Protein AF-A0A4D6MTL7-F1 (afdb_monomer_lite)

Foldseek 3Di:
DDDDDDPDPDPPPPPPPADPQVVVVVVLLCVLCPPLCVPPDDPDDDDDPVRVVVVCVVVPQKDWDDKDKDFDLVDDPVDALLVVLLVVLVVVCVVCVVPCCVRPNNVCSVVSSVVSSVVSSVCCVPPDPGNTDIDMDTDIDGDD

InterPro domains:
  IPR005299 SAM dependent carboxyl methyltransferase [PF03492] (34-142)
  IPR005299 SAM dependent carboxyl methyltransferase [PTHR31009] (34-122)
  IPR029063 S-adenosyl-L-methionine-dependent methyltransferase superfamily [SSF53335] (34-142)
  IPR042086 Methyltransferase, alpha-helical capping domain [G3DSA:1.10.1200.270] (7-127)

Sequence (144 aa):
MADHHTSSSEDEVPKKRTTRGATKLRKLLLRNLKAKLDYFDLPIYGPTLEEVRQVIEEEGSFSLGWDGNLGEDVYDASVDSQTRALIVAKSIRAIFEPLLSIEFGEVIMDEFFFRFAMTVSQLIDTELESLECTNLIMSMSKDS

Radius of gyration: 20.88 Å; chains: 1; bounding box: 52×71×52 Å

Secondary structure (DSSP, 8-state):
-------------------HHHHHHHHHHHHHSTTTGGG---------HHHHHHHHHHH-SEEEEEEEEEEEE-S-TTS-HHHHHHHHHHHHHHHHHHHHHHHH-GGGHHHHHHHHHHHHHHHHHHH-S--EEEEEEEEEEE--

Structure (mmCIF, N/CA/C/O backbone):
data_AF-A0A4D6MTL7-F1
#
_entry.id   AF-A0A4D6MTL7-F1
#
loop_
_atom_site.group_PDB
_atom_site.id
_atom_site.type_symbol
_atom_site.label_atom_id
_atom_site.label_alt_id
_atom_site.label_comp_id
_atom_site.label_asym_id
_atom_site.label_entity_id
_atom_site.label_seq_id
_atom_site.pdbx_PDB_ins_code
_atom_site.Cartn_x
_atom_site.Cartn_y
_atom_site.Cartn_z
_atom_site.occupancy
_atom_site.B_iso_or_equiv
_atom_site.auth_seq_id
_atom_site.auth_comp_id
_atom_site.auth_asym_id
_atom_site.auth_atom_id
_atom_site.pdbx_PDB_model_num
ATOM 1 N N . MET A 1 1 ? 30.009 -53.588 2.104 1.00 39.62 1 MET A N 1
ATOM 2 C CA . MET A 1 1 ? 30.236 -52.130 2.094 1.00 39.62 1 MET A CA 1
ATOM 3 C C . MET A 1 1 ? 29.260 -51.555 1.091 1.00 39.62 1 MET A C 1
ATOM 5 O O . MET A 1 1 ? 29.483 -51.690 -0.101 1.00 39.62 1 MET A O 1
ATOM 9 N N . ALA A 1 2 ? 28.135 -51.062 1.589 1.00 33.94 2 ALA A N 1
ATOM 10 C CA . ALA A 1 2 ? 27.095 -50.385 0.830 1.00 33.94 2 ALA A CA 1
ATOM 11 C C . ALA A 1 2 ? 26.909 -49.032 1.527 1.00 33.94 2 ALA A C 1
ATOM 13 O O . ALA A 1 2 ? 26.849 -48.998 2.753 1.00 33.94 2 ALA A O 1
ATOM 14 N N . ASP A 1 3 ? 27.069 -47.925 0.811 1.00 32.12 3 ASP A N 1
ATOM 15 C CA . ASP A 1 3 ? 25.940 -47.222 0.204 1.00 32.12 3 ASP A CA 1
ATOM 16 C C . ASP A 1 3 ? 26.406 -45.885 -0.381 1.00 32.12 3 ASP A C 1
ATOM 18 O O . ASP A 1 3 ? 27.160 -45.119 0.222 1.00 32.12 3 ASP A O 1
ATOM 22 N N . HIS A 1 4 ? 25.955 -45.642 -1.609 1.00 41.22 4 HIS A N 1
ATOM 23 C CA . HIS A 1 4 ? 25.996 -44.352 -2.273 1.00 41.22 4 HIS A CA 1
ATOM 24 C C . HIS A 1 4 ? 25.043 -43.397 -1.54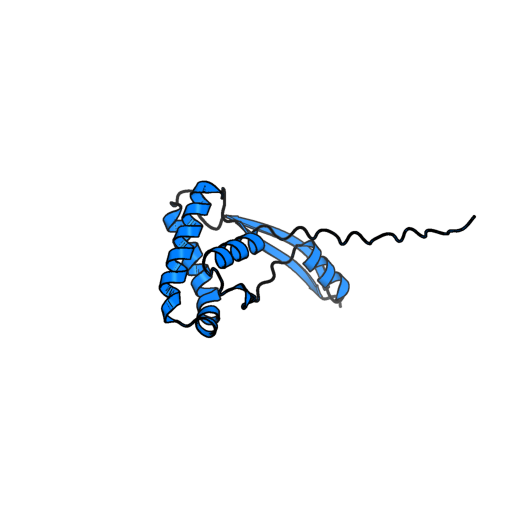7 1.00 41.22 4 HIS A C 1
ATOM 26 O O . HIS A 1 4 ? 23.838 -43.634 -1.534 1.00 41.22 4 HIS A O 1
ATOM 32 N N . HIS A 1 5 ? 25.552 -42.276 -1.037 1.00 36.16 5 HIS A N 1
ATOM 33 C CA . HIS A 1 5 ? 24.717 -41.112 -0.753 1.00 36.16 5 HIS A CA 1
ATOM 34 C C . HIS A 1 5 ? 25.097 -39.956 -1.673 1.00 36.16 5 HIS A C 1
ATOM 36 O O . HIS A 1 5 ? 26.054 -39.217 -1.457 1.00 36.16 5 HIS A O 1
ATOM 42 N N . THR A 1 6 ? 24.296 -39.842 -2.730 1.00 42.59 6 THR A N 1
ATOM 43 C CA . THR A 1 6 ? 24.042 -38.625 -3.494 1.00 42.59 6 THR A CA 1
ATOM 44 C C . THR A 1 6 ? 23.525 -37.555 -2.532 1.00 42.59 6 THR A C 1
ATOM 46 O O . THR A 1 6 ? 22.402 -37.663 -2.043 1.00 42.59 6 THR A O 1
ATOM 49 N N . SER A 1 7 ? 24.328 -36.530 -2.244 1.00 35.22 7 SER A N 1
ATOM 50 C CA . SER A 1 7 ? 23.827 -35.306 -1.614 1.00 35.22 7 SER A CA 1
ATOM 51 C C . SER A 1 7 ? 23.290 -34.412 -2.720 1.00 35.22 7 SER A C 1
ATOM 53 O O . SER A 1 7 ? 24.053 -33.741 -3.412 1.00 35.22 7 SER A O 1
ATOM 55 N N . SER A 1 8 ? 21.975 -34.462 -2.907 1.00 33.97 8 SER A N 1
ATOM 56 C CA . SER A 1 8 ? 21.228 -33.498 -3.706 1.00 33.97 8 SER A CA 1
ATOM 57 C C . SER A 1 8 ? 21.461 -32.107 -3.120 1.00 33.97 8 SER A C 1
ATOM 59 O O . SER A 1 8 ? 21.264 -31.899 -1.924 1.00 33.97 8 SER A O 1
ATOM 61 N N . SER A 1 9 ? 21.925 -31.176 -3.948 1.00 32.53 9 SER A N 1
ATOM 62 C CA . SER A 1 9 ? 21.902 -29.749 -3.656 1.00 32.53 9 SER A CA 1
ATOM 63 C C . SER A 1 9 ? 20.441 -29.338 -3.511 1.00 32.53 9 SER A C 1
ATOM 65 O O . SER A 1 9 ? 19.714 -29.289 -4.501 1.00 32.53 9 SER A O 1
ATOM 67 N N . GLU A 1 10 ? 19.989 -29.128 -2.279 1.00 36.03 10 GLU A N 1
ATOM 68 C CA . GLU A 1 10 ? 18.748 -28.406 -2.040 1.00 36.03 10 GLU A CA 1
ATOM 69 C C . GLU A 1 10 ? 18.965 -26.984 -2.553 1.00 36.03 10 GLU A C 1
ATOM 71 O O . GLU A 1 10 ? 19.805 -26.245 -2.037 1.00 36.03 10 GLU A O 1
ATOM 76 N N . ASP A 1 11 ? 18.254 -26.652 -3.629 1.00 31.33 11 ASP A N 1
ATOM 77 C CA . ASP A 1 11 ? 18.102 -25.299 -4.130 1.00 31.33 11 ASP A CA 1
ATOM 78 C C . ASP A 1 11 ? 17.642 -24.412 -2.972 1.00 31.33 11 ASP A C 1
ATOM 80 O O . ASP A 1 11 ? 16.484 -24.446 -2.542 1.00 31.33 11 ASP A O 1
ATOM 84 N N . GLU A 1 12 ? 18.575 -23.632 -2.433 1.00 30.52 12 GLU A N 1
ATOM 85 C CA . GLU A 1 12 ? 18.270 -22.569 -1.494 1.00 30.52 12 GLU A CA 1
ATOM 86 C C . GLU A 1 12 ? 17.459 -21.527 -2.273 1.00 30.52 12 GLU A C 1
ATOM 88 O O . GLU A 1 12 ? 17.997 -20.663 -2.967 1.00 30.52 12 GLU A O 1
ATOM 93 N N . VAL A 1 13 ? 16.131 -21.667 -2.219 1.00 37.69 13 VAL A N 1
ATOM 94 C CA . VAL A 1 13 ? 15.179 -20.703 -2.767 1.00 37.69 13 VAL A CA 1
ATOM 95 C C . VAL A 1 13 ? 15.612 -19.322 -2.274 1.00 37.69 13 VAL A C 1
ATOM 97 O O . VAL A 1 13 ? 15.653 -19.114 -1.053 1.00 37.69 13 VAL A O 1
ATOM 100 N N . PRO A 1 14 ? 15.948 -18.372 -3.171 1.00 32.28 14 PRO A N 1
ATOM 101 C CA . PRO A 1 14 ? 16.432 -17.072 -2.755 1.00 32.28 14 PRO A CA 1
ATOM 102 C C . PRO A 1 14 ? 15.395 -16.465 -1.830 1.00 32.28 14 PRO A C 1
ATOM 104 O O . PRO A 1 14 ? 14.228 -16.304 -2.194 1.00 32.28 14 PRO A O 1
ATOM 107 N N . LYS A 1 15 ? 15.820 -16.171 -0.602 1.00 40.41 15 LYS A N 1
ATOM 108 C CA . LYS A 1 15 ? 15.004 -15.541 0.429 1.00 40.41 15 LYS A CA 1
ATOM 109 C C . LYS A 1 15 ? 14.628 -14.153 -0.084 1.00 40.41 15 LYS A C 1
ATOM 111 O O . LYS A 1 15 ? 15.347 -13.185 0.165 1.00 40.41 15 LYS A O 1
ATOM 116 N N . LYS A 1 16 ? 13.544 -14.081 -0.869 1.00 40.53 16 LYS A N 1
ATOM 117 C CA . LYS A 1 16 ? 13.016 -12.859 -1.472 1.00 40.53 16 LYS A CA 1
ATOM 118 C C . LYS A 1 16 ? 12.867 -11.846 -0.352 1.00 40.53 16 LYS A C 1
ATOM 120 O O . LYS A 1 16 ? 12.054 -12.019 0.558 1.00 40.53 16 LYS A O 1
ATOM 125 N N . ARG A 1 17 ? 13.737 -10.836 -0.367 1.00 40.25 17 ARG A N 1
ATOM 126 C CA . ARG A 1 17 ? 13.734 -9.739 0.597 1.00 40.25 17 ARG A CA 1
ATOM 127 C C . ARG A 1 17 ? 12.439 -8.974 0.374 1.00 40.25 17 ARG A C 1
ATOM 129 O O . ARG A 1 17 ? 12.349 -8.127 -0.502 1.00 40.25 17 ARG A O 1
ATOM 136 N N . THR A 1 18 ? 11.419 -9.350 1.137 1.00 35.62 18 THR A N 1
ATOM 137 C CA . THR A 1 18 ? 10.074 -8.798 1.044 1.00 35.62 18 THR A CA 1
ATOM 138 C C . THR A 1 18 ? 10.143 -7.291 1.265 1.00 35.62 18 THR A C 1
ATOM 140 O O . THR A 1 18 ? 10.658 -6.821 2.282 1.00 35.62 18 THR A O 1
ATOM 143 N N . THR A 1 19 ? 9.635 -6.536 0.296 1.00 39.84 19 THR A N 1
ATOM 144 C CA . THR A 1 19 ? 9.522 -5.076 0.303 1.00 39.84 19 THR A CA 1
ATOM 145 C C . THR A 1 19 ? 9.030 -4.550 1.654 1.00 39.84 19 THR A C 1
ATOM 147 O O . THR A 1 19 ? 7.980 -4.962 2.170 1.00 39.84 19 THR A O 1
ATOM 150 N N . ARG A 1 20 ? 9.801 -3.629 2.237 1.00 43.03 20 ARG A N 1
ATOM 151 C CA . ARG A 1 20 ? 9.625 -3.103 3.602 1.00 43.03 20 ARG A CA 1
ATOM 152 C C . ARG A 1 20 ? 8.245 -2.453 3.820 1.00 43.03 20 ARG A C 1
ATOM 154 O O . ARG A 1 20 ? 7.680 -2.608 4.901 1.00 43.03 20 ARG A O 1
ATOM 161 N N . GLY A 1 21 ? 7.682 -1.811 2.787 1.00 43.38 21 GLY A N 1
ATOM 162 C CA . GLY A 1 21 ? 6.381 -1.121 2.819 1.00 43.38 21 GLY A CA 1
ATOM 163 C C . GLY A 1 21 ? 5.156 -2.050 2.805 1.00 43.38 21 GLY A C 1
ATOM 164 O O . GLY A 1 21 ? 4.350 -2.020 3.737 1.00 43.38 21 GLY A O 1
ATOM 165 N N . ALA A 1 22 ? 5.039 -2.945 1.815 1.00 45.28 22 ALA A N 1
ATOM 166 C CA . ALA A 1 22 ? 3.891 -3.863 1.689 1.00 45.28 22 ALA A CA 1
ATOM 167 C C . ALA A 1 22 ? 3.763 -4.821 2.890 1.00 45.28 22 ALA A C 1
ATOM 169 O O . ALA A 1 22 ? 2.666 -5.119 3.372 1.00 45.28 22 ALA A O 1
ATOM 170 N N . THR A 1 23 ? 4.902 -5.231 3.456 1.00 52.34 23 THR A N 1
ATOM 171 C CA . THR A 1 23 ? 4.948 -6.077 4.656 1.00 52.34 23 THR A CA 1
ATOM 172 C C . THR A 1 23 ? 4.358 -5.371 5.883 1.00 52.34 23 THR A C 1
ATOM 174 O O . THR A 1 23 ? 3.786 -6.024 6.762 1.00 52.34 23 THR A O 1
ATOM 177 N N . LYS A 1 24 ? 4.482 -4.039 5.968 1.00 64.25 24 LYS A N 1
ATOM 178 C CA . LYS A 1 24 ? 4.038 -3.254 7.126 1.00 64.25 24 LYS A CA 1
ATOM 179 C C . LYS A 1 24 ? 2.531 -3.019 7.114 1.00 64.25 24 LYS A C 1
ATOM 181 O O . LYS A 1 24 ? 1.887 -3.246 8.138 1.00 64.25 24 LYS A O 1
ATOM 186 N N . LEU A 1 25 ? 1.966 -2.685 5.950 1.00 64.75 25 LEU A N 1
ATOM 187 C CA . LEU A 1 25 ? 0.518 -2.559 5.771 1.00 64.75 25 LEU A CA 1
ATOM 188 C C . LEU A 1 25 ? -0.197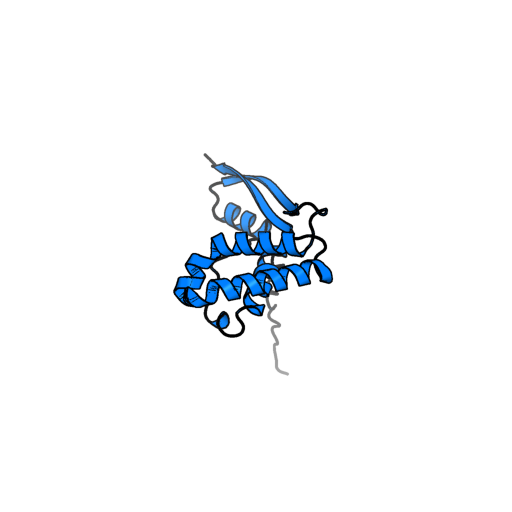 -3.887 6.059 1.00 64.75 25 LEU A C 1
ATOM 190 O O . LEU A 1 25 ? -1.141 -3.915 6.845 1.00 64.75 25 LEU A O 1
ATOM 194 N N . ARG A 1 26 ? 0.309 -5.011 5.527 1.00 65.19 26 ARG A N 1
ATOM 195 C CA . ARG A 1 26 ? -0.252 -6.345 5.807 1.00 65.19 26 ARG A CA 1
ATOM 196 C C . ARG A 1 26 ? -0.278 -6.656 7.305 1.00 65.19 26 ARG A C 1
ATOM 198 O O . ARG A 1 26 ? -1.301 -7.089 7.827 1.00 65.19 26 ARG A O 1
ATOM 205 N N . LYS A 1 27 ? 0.824 -6.404 8.023 1.00 65.88 27 LYS A N 1
ATOM 206 C CA . LYS A 1 27 ? 0.893 -6.603 9.484 1.00 65.88 27 LYS A CA 1
ATOM 207 C C . LYS A 1 27 ? -0.106 -5.723 10.241 1.00 65.88 27 LYS A C 1
ATOM 209 O O . LYS A 1 27 ? -0.716 -6.193 11.198 1.00 65.88 27 LYS A O 1
ATOM 214 N N . LEU A 1 28 ? -0.271 -4.470 9.823 1.00 68.56 28 LEU A N 1
ATOM 215 C CA . LEU A 1 28 ? -1.228 -3.532 10.412 1.00 68.56 28 LEU A CA 1
ATOM 216 C C . LEU A 1 28 ? -2.679 -3.984 10.224 1.00 68.56 28 LEU A C 1
ATOM 218 O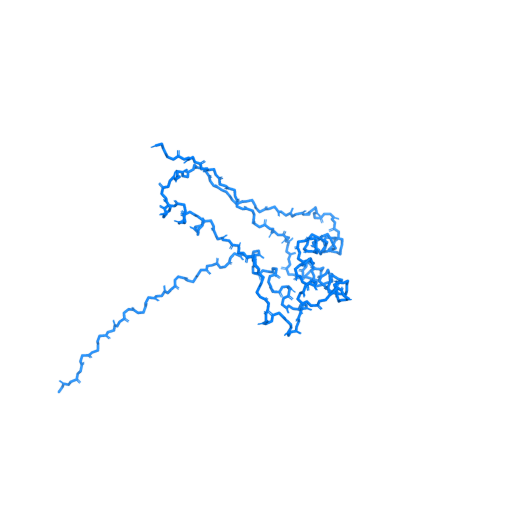 O . LEU A 1 28 ? -3.456 -3.966 11.180 1.00 68.56 28 LEU A O 1
ATOM 222 N N . LEU A 1 29 ? -3.026 -4.440 9.022 1.00 66.19 29 LEU A N 1
ATOM 223 C CA . LEU A 1 29 ? -4.362 -4.945 8.710 1.00 66.19 29 LEU A CA 1
ATOM 224 C C . LEU A 1 29 ? -4.650 -6.250 9.474 1.00 66.19 29 LEU A C 1
ATOM 226 O O . LEU A 1 29 ? -5.692 -6.361 10.119 1.00 66.19 29 LEU A O 1
ATOM 230 N N . LEU A 1 30 ? -3.685 -7.178 9.533 1.00 62.44 30 LEU A N 1
ATOM 231 C CA . LEU A 1 30 ? -3.791 -8.425 10.308 1.00 62.44 30 LEU A CA 1
ATOM 232 C C . LEU A 1 30 ? -4.005 -8.182 11.811 1.00 62.44 30 LEU A C 1
ATOM 234 O O . LEU A 1 30 ? -4.805 -8.868 12.445 1.00 62.44 30 LEU A O 1
ATOM 238 N N . ARG A 1 31 ? -3.311 -7.196 12.400 1.00 65.56 31 ARG A N 1
ATOM 239 C CA . ARG A 1 31 ? -3.455 -6.855 13.829 1.00 65.56 31 ARG A CA 1
ATOM 240 C C . ARG A 1 31 ? -4.850 -6.322 14.173 1.00 65.56 31 ARG A C 1
ATOM 242 O O . ARG A 1 31 ? -5.319 -6.572 15.282 1.00 65.56 31 ARG A O 1
ATOM 249 N N . ASN A 1 32 ? -5.501 -5.623 13.241 1.00 62.28 32 ASN A N 1
ATOM 250 C CA . ASN A 1 32 ? -6.796 -4.971 13.459 1.00 62.28 3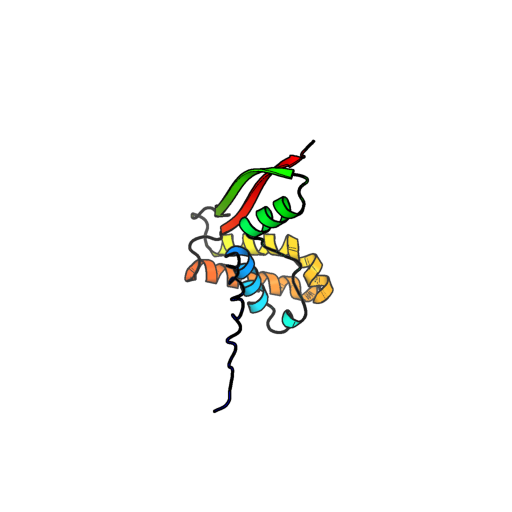2 ASN A CA 1
ATOM 251 C C . ASN A 1 32 ? -8.009 -5.850 13.095 1.00 62.28 32 ASN A C 1
ATOM 253 O O . ASN A 1 32 ? -9.092 -5.617 13.623 1.00 62.28 32 ASN A O 1
ATOM 257 N N . LEU A 1 33 ? -7.832 -6.887 12.266 1.00 64.44 33 LEU A N 1
ATOM 258 C CA . LEU A 1 33 ? -8.900 -7.799 11.808 1.00 64.44 33 LEU A CA 1
ATOM 259 C C . LEU A 1 33 ? -8.860 -9.186 12.475 1.00 64.44 33 LEU A C 1
ATOM 261 O O . LEU A 1 33 ? -9.407 -10.140 11.929 1.00 64.44 33 LEU A O 1
ATOM 265 N N . LYS A 1 34 ? -8.205 -9.301 13.641 1.00 57.12 34 LYS A N 1
ATOM 266 C CA . LYS A 1 34 ? -7.924 -10.538 14.402 1.00 57.12 34 LYS A CA 1
ATOM 267 C C . LYS A 1 34 ? -9.009 -11.628 14.206 1.00 57.12 34 LYS A C 1
ATOM 269 O O . LYS A 1 34 ? -10.098 -11.510 14.761 1.00 57.12 34 LYS A O 1
ATOM 274 N N . ALA A 1 35 ? -8.660 -12.664 13.427 1.00 52.31 35 ALA A N 1
ATOM 275 C CA . ALA A 1 35 ? -9.431 -13.848 12.986 1.00 52.31 35 ALA A CA 1
ATOM 276 C C . ALA A 1 35 ? -10.255 -13.765 11.678 1.00 52.31 35 ALA A C 1
ATOM 278 O O . ALA A 1 35 ? -10.547 -14.809 11.105 1.00 52.31 35 ALA A O 1
ATOM 279 N N . LYS A 1 36 ? -10.603 -12.581 11.156 1.00 56.31 36 LYS A N 1
ATOM 280 C CA . LYS A 1 36 ? -11.367 -12.450 9.895 1.00 56.31 36 LYS A CA 1
ATOM 281 C C . LYS A 1 36 ? -10.493 -12.364 8.637 1.00 56.31 36 LYS A C 1
ATOM 283 O O . LYS A 1 36 ? -10.961 -12.684 7.552 1.00 56.31 36 LYS A O 1
ATOM 288 N N . LEU A 1 37 ? -9.225 -11.972 8.780 1.00 56.22 37 LEU A N 1
ATOM 289 C CA . LEU A 1 37 ? -8.307 -11.831 7.641 1.00 56.22 37 LEU A CA 1
ATOM 290 C C . LEU A 1 37 ? -7.632 -13.136 7.207 1.00 56.22 37 LEU A C 1
ATOM 292 O O . LEU A 1 37 ? -7.082 -13.175 6.115 1.00 56.22 37 LEU A O 1
ATOM 296 N N . ASP A 1 38 ? -7.685 -14.200 8.017 1.00 54.38 38 ASP A N 1
ATOM 297 C CA . ASP A 1 38 ? -7.149 -15.513 7.614 1.00 54.38 38 ASP A CA 1
ATOM 298 C C . ASP A 1 38 ? -7.907 -16.095 6.401 1.00 54.38 38 ASP A C 1
ATOM 300 O O . ASP A 1 38 ? -7.435 -17.040 5.777 1.00 54.38 38 ASP A O 1
ATOM 304 N N . TYR A 1 39 ? -9.068 -15.518 6.061 1.00 56.34 39 TYR A N 1
ATOM 305 C CA . TYR A 1 39 ? -9.906 -15.900 4.924 1.00 56.34 39 TYR A CA 1
ATOM 306 C C . TYR A 1 39 ? -9.851 -14.911 3.749 1.00 56.34 39 TYR A C 1
ATOM 308 O O . TYR A 1 39 ? -10.420 -15.185 2.696 1.00 56.34 39 TYR A O 1
ATOM 316 N N . PHE A 1 40 ? -9.195 -13.758 3.918 1.00 63.38 40 PHE A N 1
ATOM 317 C CA . PHE A 1 40 ? -9.245 -12.670 2.947 1.00 63.38 40 PHE A CA 1
ATOM 318 C C . PHE A 1 40 ? -7.842 -12.224 2.535 1.00 63.38 40 PHE A C 1
ATOM 320 O O . PHE A 1 40 ? -7.152 -11.499 3.260 1.00 63.38 40 PHE A O 1
ATOM 327 N N . ASP A 1 41 ? -7.441 -12.637 1.334 1.00 68.69 41 ASP A N 1
ATOM 328 C CA . ASP A 1 41 ? -6.214 -12.169 0.705 1.00 68.69 41 ASP A CA 1
ATOM 329 C C . ASP A 1 41 ? -6.426 -10.784 0.088 1.00 68.69 41 ASP A C 1
ATOM 331 O O . ASP A 1 41 ? -7.291 -10.565 -0.761 1.00 68.69 41 ASP A O 1
ATOM 335 N N . LEU A 1 42 ? -5.598 -9.827 0.506 1.00 72.69 42 LEU A N 1
ATOM 336 C CA . LEU A 1 42 ? -5.574 -8.503 -0.105 1.00 72.69 42 LEU A CA 1
ATOM 337 C C . LEU A 1 42 ? -4.926 -8.605 -1.491 1.00 72.69 42 LEU A C 1
ATOM 339 O O . LEU A 1 42 ? -3.785 -9.067 -1.573 1.00 72.69 42 LEU A O 1
ATOM 343 N N . PRO A 1 43 ? -5.578 -8.116 -2.562 1.00 75.81 43 PRO A N 1
ATOM 344 C CA . PRO A 1 43 ? -5.047 -8.173 -3.922 1.00 75.81 43 PRO A CA 1
ATOM 345 C C . PRO A 1 43 ? -3.989 -7.078 -4.147 1.00 75.81 43 PRO A C 1
ATOM 347 O O . PRO A 1 43 ? -4.108 -6.244 -5.039 1.00 75.81 43 PRO A O 1
ATOM 350 N N . ILE A 1 44 ? -2.963 -7.041 -3.295 1.00 76.00 44 ILE A N 1
ATOM 351 C CA . ILE A 1 44 ? -1.871 -6.071 -3.351 1.00 76.00 44 ILE A CA 1
ATOM 352 C C . ILE A 1 44 ? -0.564 -6.841 -3.441 1.00 76.00 44 ILE A C 1
ATOM 354 O O . ILE A 1 44 ? -0.208 -7.597 -2.535 1.00 76.00 44 ILE A O 1
ATOM 358 N N . TYR A 1 45 ? 0.189 -6.576 -4.499 1.00 82.69 45 TYR A N 1
ATOM 359 C CA . TYR A 1 45 ? 1.555 -7.045 -4.638 1.00 82.69 45 TYR A CA 1
ATOM 360 C C . TYR A 1 45 ? 2.494 -5.843 -4.670 1.00 82.69 45 TYR A C 1
ATOM 362 O O . TYR A 1 45 ? 2.325 -4.945 -5.490 1.00 82.69 45 TYR A O 1
ATOM 370 N N . GLY A 1 46 ? 3.450 -5.806 -3.743 1.00 83.00 46 GLY A N 1
ATOM 371 C CA . GLY A 1 46 ? 4.543 -4.837 -3.751 1.00 83.00 46 GLY A CA 1
ATOM 372 C C . GLY A 1 46 ? 5.782 -5.500 -4.342 1.00 83.00 46 GLY A C 1
ATOM 373 O O . GLY A 1 46 ? 6.481 -6.171 -3.581 1.00 83.00 46 GLY A O 1
ATOM 374 N N . PRO A 1 47 ? 6.040 -5.377 -5.655 1.00 85.50 47 PRO A N 1
ATOM 375 C CA . PRO A 1 47 ? 7.201 -6.005 -6.270 1.00 85.50 47 PRO A CA 1
ATOM 376 C C . PRO A 1 47 ? 8.498 -5.328 -5.820 1.00 85.50 47 PRO A C 1
ATOM 378 O O . PRO A 1 47 ? 8.505 -4.144 -5.469 1.00 85.50 47 PRO A O 1
ATOM 381 N N . THR A 1 48 ? 9.614 -6.056 -5.864 1.00 85.75 48 THR A N 1
ATOM 382 C CA . THR A 1 48 ? 10.938 -5.413 -5.822 1.00 85.75 48 THR A CA 1
ATOM 383 C C . THR A 1 48 ? 11.315 -4.869 -7.196 1.00 85.75 48 THR A C 1
ATOM 385 O O . THR A 1 48 ? 10.763 -5.281 -8.216 1.00 85.75 48 THR A O 1
ATOM 388 N N . LEU A 1 49 ? 12.284 -3.953 -7.238 1.00 86.44 49 LEU A N 1
ATOM 389 C CA . LEU A 1 49 ? 12.799 -3.439 -8.504 1.00 86.44 49 LEU A CA 1
ATOM 390 C C . LEU A 1 49 ? 13.354 -4.574 -9.380 1.00 86.44 49 LEU A C 1
ATOM 392 O O . LEU A 1 49 ? 13.101 -4.609 -10.577 1.00 86.44 49 LEU A O 1
ATOM 396 N N . GLU A 1 50 ? 14.051 -5.535 -8.773 1.00 89.12 50 GLU A N 1
ATOM 397 C CA . GLU A 1 50 ? 14.567 -6.725 -9.453 1.00 89.12 50 GLU A CA 1
ATOM 398 C C . GLU A 1 50 ? 13.448 -7.604 -10.017 1.00 89.12 50 GLU A C 1
ATOM 400 O O . GLU A 1 50 ? 13.568 -8.075 -11.142 1.00 89.12 50 GLU A O 1
ATOM 405 N N . GLU A 1 51 ? 12.349 -7.796 -9.279 1.00 91.88 51 GLU A N 1
ATOM 406 C CA . GLU A 1 51 ? 11.207 -8.575 -9.770 1.00 91.88 51 GLU A CA 1
ATOM 407 C C . GLU A 1 51 ? 10.552 -7.916 -10.982 1.00 91.88 51 GLU A C 1
ATOM 409 O O . GLU A 1 51 ? 10.192 -8.610 -11.929 1.00 91.88 51 GLU A O 1
ATOM 414 N N . VAL A 1 52 ? 10.427 -6.583 -10.990 1.00 91.62 52 VAL A N 1
ATOM 415 C CA . VAL A 1 52 ? 9.887 -5.891 -12.166 1.00 91.62 52 VAL A CA 1
ATOM 416 C C . VAL A 1 52 ? 10.860 -5.960 -13.345 1.00 91.62 52 VAL A C 1
ATOM 418 O O . VAL A 1 52 ? 10.420 -6.233 -14.459 1.00 91.62 52 VAL A O 1
ATOM 421 N N . ARG A 1 53 ? 12.170 -5.782 -13.116 1.00 90.69 53 ARG A N 1
ATOM 422 C CA . ARG A 1 53 ? 13.195 -5.931 -14.167 1.00 90.69 53 ARG A CA 1
ATOM 423 C C . ARG A 1 53 ? 13.151 -7.315 -14.806 1.00 90.69 53 ARG A C 1
ATOM 425 O O . ARG A 1 53 ? 13.102 -7.405 -16.026 1.00 90.69 53 ARG A O 1
ATOM 432 N N . GLN A 1 54 ? 13.091 -8.365 -13.989 1.00 93.69 54 GLN A N 1
ATOM 433 C CA . GLN A 1 54 ? 13.016 -9.742 -14.469 1.00 93.69 54 GLN A CA 1
ATOM 434 C C . GLN A 1 54 ? 11.799 -9.954 -15.380 1.00 93.69 54 GLN A C 1
ATOM 436 O O . GLN A 1 54 ? 11.938 -10.521 -16.455 1.00 93.69 54 GLN A O 1
ATOM 441 N N . VAL A 1 55 ? 10.619 -9.457 -14.993 1.00 94.56 55 VAL A N 1
ATOM 442 C CA . VAL A 1 55 ? 9.402 -9.589 -15.815 1.00 94.56 55 VAL A CA 1
ATOM 443 C C . VAL A 1 55 ? 9.529 -8.849 -17.150 1.00 94.56 55 VAL A C 1
ATOM 445 O O . VAL A 1 55 ? 9.063 -9.352 -18.168 1.00 94.56 55 VAL A O 1
ATOM 448 N N . ILE A 1 56 ? 10.156 -7.669 -17.165 1.00 92.56 56 ILE A N 1
ATOM 449 C CA . ILE A 1 56 ? 10.380 -6.899 -18.399 1.00 92.56 56 ILE A CA 1
ATOM 450 C C . ILE A 1 56 ? 11.338 -7.648 -19.335 1.00 92.56 56 ILE A C 1
ATOM 452 O O . ILE A 1 56 ? 11.063 -7.767 -20.527 1.00 92.56 56 ILE A O 1
ATOM 456 N N . GLU A 1 57 ? 12.438 -8.175 -18.794 1.00 91.75 57 GLU A N 1
ATOM 457 C CA . GLU A 1 57 ? 13.428 -8.951 -19.549 1.00 91.75 57 GLU A CA 1
ATOM 458 C C . GLU A 1 57 ? 12.842 -10.259 -20.102 1.00 91.75 57 GLU A C 1
ATOM 460 O O . GLU A 1 57 ? 13.119 -10.621 -21.244 1.00 91.75 57 GLU A O 1
ATOM 465 N N . GLU A 1 58 ? 12.015 -10.956 -19.315 1.00 95.12 58 GLU A N 1
ATOM 466 C CA . GLU A 1 58 ? 11.333 -12.187 -19.733 1.00 95.12 58 GLU A CA 1
ATOM 467 C C . GLU A 1 58 ? 10.269 -11.942 -20.814 1.00 95.12 58 GLU A C 1
ATOM 469 O O . GLU A 1 58 ? 10.067 -12.799 -21.675 1.00 95.12 58 GLU A O 1
ATOM 474 N N . GLU A 1 59 ? 9.582 -10.795 -20.784 1.00 95.19 59 GLU A N 1
ATOM 475 C CA . GLU A 1 59 ? 8.579 -10.437 -21.794 1.00 95.19 59 GLU A CA 1
ATOM 476 C C . GLU A 1 59 ? 9.227 -10.046 -23.132 1.00 95.19 59 GLU A C 1
ATOM 478 O O . GLU A 1 59 ? 8.760 -10.480 -24.186 1.00 95.19 59 GLU A O 1
ATOM 483 N N . GLY A 1 60 ? 10.334 -9.297 -23.093 1.00 93.50 60 GLY A N 1
ATOM 484 C CA . GLY A 1 60 ? 11.231 -9.092 -24.234 1.00 93.50 60 GLY A CA 1
ATOM 485 C C . GLY A 1 60 ? 10.783 -8.084 -25.301 1.00 93.50 60 GLY A C 1
ATOM 486 O O . GLY A 1 60 ? 11.492 -7.926 -26.292 1.00 93.50 60 GLY A O 1
ATOM 487 N N . SER A 1 61 ? 9.653 -7.386 -25.136 1.00 95.38 61 SER A N 1
ATOM 488 C CA . SER A 1 61 ? 9.203 -6.337 -26.072 1.00 95.38 61 SER A CA 1
ATOM 489 C C . SER A 1 61 ? 9.692 -4.934 -25.702 1.00 95.38 61 SER A C 1
ATOM 491 O O . SER A 1 61 ? 9.440 -3.982 -26.450 1.00 95.38 61 SER A O 1
ATOM 493 N N . PHE A 1 62 ? 10.319 -4.766 -24.537 1.00 94.38 62 PHE A N 1
ATOM 494 C CA . PHE A 1 62 ? 10.697 -3.462 -24.006 1.00 94.38 62 PHE A CA 1
ATOM 495 C C . PHE A 1 62 ? 12.156 -3.419 -23.563 1.00 94.38 62 PHE A C 1
ATOM 497 O O . PHE A 1 62 ? 12.599 -4.220 -22.744 1.00 94.38 62 PHE A O 1
ATOM 504 N N . SER A 1 63 ? 12.852 -2.371 -23.994 1.00 91.00 63 SER A N 1
ATOM 505 C CA . SER A 1 63 ? 14.136 -1.970 -23.434 1.00 91.00 63 SER A CA 1
ATOM 506 C C . SER A 1 63 ? 13.937 -1.071 -22.213 1.00 91.00 63 SER A C 1
ATOM 508 O O . SER A 1 63 ? 13.186 -0.088 -22.254 1.00 91.00 63 SER A O 1
ATOM 510 N N . LEU A 1 64 ? 14.646 -1.378 -21.126 1.00 90.94 64 LEU A N 1
ATOM 511 C CA . LEU A 1 64 ? 14.656 -0.564 -19.913 1.00 90.94 64 LEU A CA 1
ATOM 512 C C . LEU A 1 64 ? 15.648 0.599 -20.057 1.00 90.94 64 LEU A C 1
ATOM 514 O O . LEU A 1 64 ? 16.813 0.401 -20.392 1.00 90.94 64 LEU A O 1
ATOM 518 N N . GLY A 1 65 ? 15.176 1.820 -19.804 1.00 83.94 65 GLY A N 1
ATOM 519 C CA . GLY A 1 65 ? 15.990 3.033 -19.856 1.00 83.94 65 GLY A CA 1
ATOM 520 C C . GLY A 1 65 ? 16.607 3.364 -18.500 1.00 83.94 65 GLY A C 1
ATOM 521 O O . GLY A 1 65 ? 17.761 3.047 -18.230 1.00 83.94 65 GLY A O 1
ATOM 522 N N . TRP A 1 66 ? 15.829 4.035 -17.650 1.00 84.00 66 TRP A N 1
ATOM 523 C CA . TRP A 1 66 ? 16.211 4.346 -16.273 1.00 84.00 66 TRP A CA 1
ATOM 524 C C . TRP A 1 66 ? 15.146 3.835 -15.315 1.00 84.00 66 TRP A C 1
ATOM 526 O O . TRP A 1 66 ? 13.962 3.778 -15.655 1.00 84.00 66 TRP A O 1
ATOM 536 N N . ASP A 1 67 ? 15.575 3.500 -14.111 1.00 77.62 67 ASP A N 1
ATOM 537 C CA . ASP A 1 67 ? 14.696 3.117 -13.026 1.00 77.62 67 ASP A CA 1
ATOM 538 C C . ASP A 1 67 ? 15.113 3.795 -11.720 1.00 77.62 67 ASP A C 1
ATOM 540 O O . ASP A 1 67 ? 16.231 4.298 -11.576 1.00 77.62 67 ASP A O 1
ATOM 544 N N . GLY A 1 68 ? 14.173 3.889 -10.786 1.00 73.88 68 GLY A N 1
ATOM 545 C CA . GLY A 1 68 ? 14.404 4.532 -9.507 1.00 73.88 68 GLY A CA 1
ATOM 546 C C . GLY A 1 68 ? 13.337 4.192 -8.479 1.00 73.88 68 GLY A C 1
ATOM 547 O O . GLY A 1 68 ? 12.177 3.936 -8.805 1.00 73.88 68 GLY A O 1
ATOM 548 N N . ASN A 1 69 ? 13.752 4.241 -7.215 1.00 71.00 69 ASN A N 1
ATOM 549 C CA . ASN A 1 69 ? 12.865 4.113 -6.069 1.00 71.00 69 ASN A CA 1
ATOM 550 C C . ASN A 1 69 ? 12.743 5.481 -5.414 1.00 71.00 69 ASN A C 1
ATOM 552 O O . ASN A 1 69 ? 13.744 6.034 -4.954 1.00 71.00 69 ASN A O 1
ATOM 556 N N . LEU A 1 70 ? 11.524 6.004 -5.334 1.00 61.59 70 LEU A N 1
ATOM 557 C CA . LEU A 1 70 ? 11.254 7.195 -4.548 1.00 61.59 70 LEU A CA 1
ATOM 558 C C . LEU A 1 70 ? 10.735 6.751 -3.180 1.00 61.59 70 LEU A C 1
ATOM 560 O O . LEU A 1 70 ? 9.607 6.271 -3.052 1.00 61.59 70 LEU A O 1
ATOM 564 N N . GLY A 1 71 ? 11.602 6.857 -2.172 1.00 59.09 71 GLY A N 1
ATOM 565 C CA . GLY A 1 71 ? 11.194 6.844 -0.773 1.00 59.09 71 GLY A CA 1
ATOM 566 C C . GLY A 1 71 ? 10.675 8.232 -0.440 1.00 59.09 71 GLY A C 1
ATOM 567 O O . GLY A 1 71 ? 11.458 9.119 -0.117 1.00 59.09 71 GLY A O 1
ATOM 568 N N . GLU A 1 72 ? 9.376 8.442 -0.611 1.00 57.12 72 GLU A N 1
ATOM 569 C CA . GLU A 1 72 ? 8.747 9.691 -0.201 1.00 57.12 72 GLU A CA 1
ATOM 570 C C . GLU A 1 72 ? 8.233 9.492 1.225 1.00 57.12 72 GLU A C 1
ATOM 572 O O . GLU A 1 72 ? 7.391 8.621 1.472 1.00 57.12 72 GLU A O 1
ATOM 577 N N . ASP A 1 73 ? 8.773 10.256 2.181 1.00 59.41 73 ASP A N 1
ATOM 578 C CA . ASP A 1 73 ? 8.090 10.398 3.462 1.00 59.41 73 ASP A CA 1
ATOM 579 C C . ASP A 1 73 ? 6.829 11.199 3.167 1.00 59.41 73 ASP A C 1
ATOM 581 O O . ASP A 1 73 ? 6.878 12.355 2.746 1.00 59.41 73 ASP A O 1
ATOM 585 N N . VAL A 1 74 ? 5.686 10.538 3.295 1.00 59.84 74 VAL A N 1
ATOM 586 C CA . VAL A 1 74 ? 4.411 11.044 2.774 1.00 59.84 74 VAL A CA 1
ATOM 587 C C . VAL A 1 74 ? 3.943 12.289 3.556 1.00 59.84 74 VAL A C 1
ATOM 589 O O . VAL A 1 74 ? 2.957 12.926 3.187 1.00 59.84 74 VAL A O 1
ATOM 592 N N . TYR A 1 75 ? 4.636 12.662 4.641 1.00 64.12 75 TYR A N 1
ATOM 593 C CA . TYR A 1 75 ? 4.186 13.670 5.594 1.00 64.12 75 TYR A CA 1
ATOM 594 C C . TYR A 1 75 ? 5.322 14.561 6.099 1.00 64.12 75 TYR A C 1
ATOM 596 O O . TYR A 1 75 ? 6.409 14.085 6.414 1.00 64.12 75 TYR A O 1
ATOM 604 N N . ASP A 1 76 ? 5.022 15.850 6.263 1.00 64.56 76 ASP A N 1
ATOM 605 C CA . ASP A 1 76 ? 5.884 16.792 6.974 1.00 64.56 76 ASP A CA 1
ATOM 606 C C . ASP A 1 76 ? 6.095 16.322 8.425 1.00 64.56 76 ASP A C 1
ATOM 608 O O . ASP A 1 76 ? 5.134 16.083 9.163 1.00 64.56 76 ASP A O 1
ATOM 612 N N . ALA A 1 77 ? 7.360 16.208 8.834 1.00 65.75 77 ALA A N 1
ATOM 613 C CA . ALA A 1 77 ? 7.759 15.835 10.188 1.00 65.75 77 ALA A CA 1
ATOM 614 C C . ALA A 1 77 ? 7.255 16.819 11.264 1.00 65.75 77 ALA A C 1
ATOM 616 O O . ALA A 1 77 ? 7.273 16.486 12.447 1.00 65.75 77 ALA A O 1
ATOM 617 N N . SER A 1 78 ? 6.797 18.016 10.873 1.00 70.75 78 SER A N 1
ATOM 618 C CA . SER A 1 78 ? 6.177 18.996 11.773 1.00 70.75 78 SER A CA 1
ATOM 619 C C . SER A 1 78 ? 4.766 18.611 12.244 1.00 70.75 78 SER A C 1
ATOM 621 O O . SER A 1 78 ? 4.267 19.177 13.220 1.00 70.75 78 SER A O 1
ATOM 623 N N . VAL A 1 79 ? 4.121 17.648 11.578 1.00 79.06 79 VAL A N 1
ATOM 624 C CA . VAL A 1 79 ? 2.764 17.189 11.895 1.00 79.06 79 VAL A CA 1
ATOM 625 C C . VAL A 1 79 ? 2.813 16.084 12.951 1.00 79.06 79 VAL A C 1
ATOM 627 O O . VAL A 1 79 ? 3.590 15.134 12.843 1.00 79.06 79 VAL A O 1
ATOM 630 N N . ASP A 1 80 ? 1.945 16.174 13.961 1.00 85.25 80 ASP A N 1
ATOM 631 C CA . ASP A 1 80 ? 1.863 15.171 15.020 1.00 85.25 80 ASP A CA 1
ATOM 632 C C . ASP A 1 80 ? 1.460 13.781 14.485 1.00 85.25 80 ASP A C 1
ATOM 634 O O . ASP A 1 80 ? 0.811 13.630 13.440 1.00 85.25 80 ASP A O 1
ATOM 638 N N . SER A 1 81 ? 1.856 12.738 15.214 1.00 82.38 81 SER A N 1
ATOM 639 C CA . SER A 1 81 ? 1.648 11.342 14.822 1.00 82.38 81 SER A CA 1
ATOM 640 C C . SER A 1 81 ? 0.176 10.968 14.667 1.00 82.38 81 SER A C 1
ATOM 642 O O . SER A 1 81 ? -0.153 10.174 13.782 1.00 82.38 81 SER A O 1
ATOM 644 N N . GLN A 1 82 ? -0.721 11.569 15.450 1.00 87.69 82 GLN A N 1
ATOM 645 C CA . GLN A 1 82 ? -2.153 11.295 15.393 1.00 87.69 82 GLN A CA 1
ATOM 646 C C . GLN A 1 82 ? -2.762 11.847 14.102 1.00 87.69 82 GLN A C 1
ATOM 648 O O . GLN A 1 82 ? -3.513 11.143 13.418 1.00 87.69 82 GLN A O 1
ATOM 653 N N . THR A 1 83 ? -2.400 13.072 13.723 1.00 88.69 83 THR A N 1
ATOM 654 C CA . THR A 1 83 ? -2.822 13.676 12.455 1.00 88.69 83 THR A CA 1
ATOM 655 C C . THR A 1 83 ? -2.271 12.890 11.262 1.00 88.69 83 THR A C 1
ATOM 657 O O . THR A 1 83 ? -3.034 12.545 10.353 1.00 88.69 83 THR A O 1
ATOM 660 N N . ARG A 1 84 ? -0.982 12.518 11.280 1.00 84.75 84 ARG A N 1
ATOM 661 C CA . ARG A 1 84 ? -0.369 11.666 10.239 1.00 84.75 84 ARG A CA 1
ATOM 662 C C . ARG A 1 84 ? -1.095 10.328 10.117 1.00 84.75 84 ARG A C 1
ATOM 664 O O . ARG A 1 84 ? -1.483 9.925 9.021 1.00 84.75 84 ARG A O 1
ATOM 671 N N . ALA A 1 85 ? -1.359 9.668 11.239 1.00 87.25 85 ALA A N 1
ATOM 672 C CA . ALA A 1 85 ? -2.058 8.392 11.267 1.00 87.25 85 ALA A CA 1
ATOM 673 C C . ALA A 1 85 ? -3.498 8.478 10.750 1.00 87.25 85 ALA A C 1
ATOM 675 O O . ALA A 1 85 ? -3.958 7.566 10.061 1.00 87.25 85 ALA A O 1
ATOM 676 N N . LEU A 1 86 ? -4.206 9.575 11.033 1.00 90.31 86 LEU A N 1
ATOM 677 C CA . LEU A 1 86 ? -5.548 9.808 10.503 1.00 90.31 86 LEU A CA 1
ATOM 678 C C . LEU A 1 86 ? -5.536 9.963 8.978 1.00 90.31 86 LEU A C 1
ATOM 680 O O . LEU A 1 86 ? -6.431 9.448 8.308 1.00 90.31 86 LEU A O 1
ATOM 684 N N . ILE A 1 87 ? -4.533 10.648 8.423 1.00 87.75 87 ILE A N 1
ATOM 685 C CA . ILE A 1 87 ? -4.373 10.783 6.969 1.00 87.75 87 ILE A CA 1
ATOM 686 C C . ILE A 1 87 ? -4.111 9.410 6.344 1.00 87.75 87 ILE A C 1
ATOM 688 O O . ILE A 1 87 ? -4.818 9.028 5.415 1.00 87.75 87 ILE A O 1
ATOM 692 N N . VAL A 1 88 ? -3.174 8.631 6.896 1.00 85.62 88 VAL A N 1
ATOM 693 C CA . VAL A 1 88 ? -2.895 7.254 6.445 1.00 85.62 88 VAL A CA 1
ATOM 694 C C . VAL A 1 88 ? -4.166 6.409 6.475 1.00 85.62 88 VAL A C 1
ATOM 696 O O . VAL A 1 88 ? -4.497 5.747 5.494 1.00 85.62 88 VAL A O 1
ATOM 699 N N . ALA A 1 89 ? -4.908 6.448 7.584 1.00 89.94 89 ALA A N 1
ATOM 700 C CA . ALA A 1 89 ? -6.143 5.693 7.740 1.00 89.94 89 ALA A CA 1
ATOM 701 C C . ALA A 1 89 ? -7.189 6.080 6.694 1.00 89.94 89 ALA A C 1
ATOM 703 O O . ALA A 1 89 ? -7.814 5.195 6.120 1.00 89.94 89 ALA A O 1
ATOM 704 N N . LYS A 1 90 ? -7.345 7.375 6.398 1.00 92.44 90 LYS A N 1
ATOM 705 C CA . LYS A 1 90 ? -8.250 7.854 5.344 1.00 92.44 90 LYS A CA 1
ATOM 706 C C . LYS A 1 90 ? -7.821 7.386 3.954 1.00 92.44 90 LYS A C 1
ATOM 708 O O . LYS A 1 90 ? -8.677 6.954 3.188 1.00 92.44 90 LYS A O 1
ATOM 713 N N . SER A 1 91 ? -6.527 7.416 3.640 1.00 88.88 91 SER A N 1
ATOM 714 C CA . SER A 1 91 ? -6.013 6.942 2.348 1.00 88.88 91 SER A CA 1
ATOM 715 C C . SER A 1 91 ? -6.225 5.438 2.169 1.00 88.88 91 SER A C 1
ATOM 717 O O . SER A 1 91 ? -6.745 5.002 1.146 1.00 88.88 91 SER A O 1
ATOM 719 N N . ILE A 1 92 ? -5.895 4.637 3.187 1.00 87.12 92 ILE A N 1
ATOM 720 C CA . ILE A 1 92 ? -6.142 3.188 3.173 1.00 87.12 92 ILE A CA 1
ATOM 721 C C . ILE A 1 92 ? -7.649 2.901 3.121 1.00 87.12 92 ILE A C 1
ATOM 723 O O . ILE A 1 92 ? -8.066 2.004 2.392 1.00 87.12 92 ILE A O 1
ATOM 727 N N . ARG A 1 93 ? -8.478 3.685 3.821 1.00 92.94 93 ARG A N 1
ATOM 728 C CA . ARG A 1 93 ? -9.942 3.579 3.769 1.00 92.94 93 ARG A CA 1
ATOM 729 C C . ARG A 1 93 ? -10.489 3.788 2.368 1.00 92.94 93 ARG A C 1
ATOM 731 O O . ARG A 1 93 ? -11.213 2.930 1.881 1.00 92.94 93 ARG A O 1
ATOM 738 N N . ALA A 1 94 ? -10.072 4.853 1.692 1.00 93.69 94 ALA A N 1
ATOM 739 C CA . ALA A 1 94 ? -10.501 5.133 0.325 1.00 93.69 94 ALA A CA 1
ATOM 740 C C . ALA A 1 94 ? -10.177 3.989 -0.657 1.00 93.69 94 ALA A C 1
ATOM 742 O O . ALA A 1 94 ? -10.940 3.757 -1.590 1.00 93.69 94 ALA A O 1
ATOM 743 N N . ILE A 1 95 ? -9.071 3.265 -0.441 1.00 88.12 95 ILE A N 1
ATOM 744 C CA . ILE A 1 95 ? -8.647 2.148 -1.299 1.00 88.12 95 ILE A CA 1
ATOM 745 C C . ILE A 1 95 ? -9.381 0.848 -0.940 1.00 88.12 95 ILE A C 1
ATOM 747 O O . ILE A 1 95 ? -9.844 0.139 -1.831 1.00 88.12 95 ILE A O 1
ATOM 751 N N . PHE A 1 96 ? -9.469 0.509 0.350 1.00 88.19 96 PHE A N 1
ATOM 752 C CA . PHE A 1 96 ? -9.872 -0.834 0.784 1.00 88.19 96 PHE A CA 1
ATOM 753 C C . PHE A 1 96 ? -11.288 -0.940 1.327 1.00 88.19 96 PHE A C 1
ATOM 755 O O . PHE A 1 96 ? -11.819 -2.044 1.336 1.00 88.19 96 PHE A O 1
ATOM 762 N N . GLU A 1 97 ? -11.926 0.145 1.763 1.00 91.50 97 GLU A N 1
ATOM 763 C CA . GLU A 1 97 ? -13.288 0.068 2.301 1.00 91.50 97 GLU A CA 1
ATOM 764 C C . GLU A 1 97 ? -14.291 -0.573 1.336 1.00 91.50 97 GLU A C 1
ATOM 766 O O . GLU A 1 97 ? -15.005 -1.457 1.801 1.00 91.50 97 GLU A O 1
ATOM 771 N N . PRO A 1 98 ? -14.323 -0.253 0.023 1.00 91.50 98 PRO A N 1
ATOM 772 C CA . PRO A 1 98 ? -15.262 -0.900 -0.896 1.00 91.50 98 PRO A CA 1
ATOM 773 C C . PRO A 1 98 ? -15.103 -2.423 -0.948 1.00 91.50 98 PRO A C 1
ATOM 775 O O . PRO A 1 98 ? -16.063 -3.147 -1.171 1.00 91.50 98 PRO A O 1
ATOM 778 N N . LEU A 1 99 ? -13.878 -2.910 -0.752 1.00 87.81 99 LEU A N 1
ATOM 779 C CA . LEU A 1 99 ? -13.552 -4.328 -0.796 1.00 87.81 99 LEU A CA 1
ATOM 780 C C . LEU A 1 99 ? -13.833 -5.010 0.551 1.00 87.81 99 LEU A C 1
ATOM 782 O O . LEU A 1 99 ? -14.428 -6.082 0.605 1.00 87.81 99 LEU A O 1
ATOM 786 N N . LEU A 1 100 ? -13.436 -4.365 1.648 1.00 86.31 100 LEU A N 1
ATOM 787 C CA . LEU A 1 100 ? -13.638 -4.869 3.003 1.00 86.31 100 LEU A CA 1
ATOM 788 C C . LEU A 1 100 ? -15.118 -4.852 3.405 1.00 86.31 100 LEU A C 1
ATOM 790 O O . LEU A 1 100 ? -15.540 -5.716 4.169 1.00 86.31 100 LEU A O 1
ATOM 794 N N . SER A 1 101 ? -15.913 -3.903 2.903 1.00 91.19 101 SER A N 1
ATOM 795 C CA . SER A 1 101 ? -17.351 -3.832 3.175 1.00 91.19 101 SER A CA 1
ATOM 796 C C . SER A 1 101 ? -18.133 -4.960 2.508 1.00 91.19 101 SER A C 1
ATOM 798 O O . SER A 1 101 ? -19.081 -5.458 3.112 1.00 91.19 101 SER A O 1
ATOM 800 N N . ILE A 1 102 ? -17.710 -5.416 1.323 1.00 89.44 102 ILE A N 1
ATOM 801 C CA . ILE A 1 102 ? -18.293 -6.584 0.648 1.00 89.44 102 ILE A CA 1
ATOM 802 C C . ILE A 1 102 ? -18.081 -7.845 1.490 1.00 89.44 102 ILE A C 1
ATOM 804 O O . ILE A 1 102 ? -19.024 -8.601 1.710 1.00 89.44 102 ILE A O 1
ATOM 808 N N . GLU A 1 103 ? -16.861 -8.051 1.985 1.00 85.31 103 GLU A N 1
ATOM 809 C CA . GLU A 1 103 ? -16.507 -9.270 2.717 1.00 85.31 103 GLU A CA 1
ATOM 810 C C . GLU A 1 103 ? -17.009 -9.253 4.170 1.00 85.31 103 GLU A C 1
ATOM 812 O O . GLU A 1 103 ? -17.476 -10.260 4.703 1.00 85.31 103 GLU A O 1
ATOM 817 N N . PHE A 1 104 ? -16.924 -8.103 4.844 1.00 85.25 104 PHE A N 1
ATOM 818 C CA . PHE A 1 104 ? -17.124 -8.018 6.293 1.00 85.25 104 PHE A CA 1
ATOM 819 C C . PHE A 1 104 ? -18.327 -7.176 6.734 1.00 85.25 104 PHE A C 1
ATOM 821 O O . PHE A 1 104 ? -18.645 -7.170 7.930 1.00 85.25 104 PHE A O 1
ATOM 828 N N . GLY A 1 105 ? -19.003 -6.510 5.796 1.00 89.25 105 GLY A N 1
ATOM 829 C CA . GLY A 1 105 ? -20.144 -5.627 6.031 1.00 89.2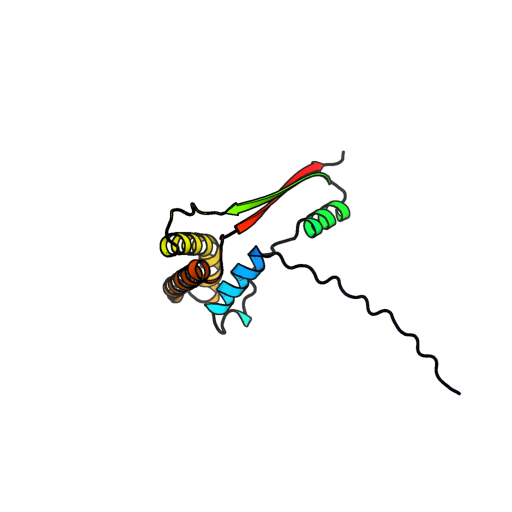5 105 GLY A CA 1
ATOM 830 C C . GLY A 1 105 ? -19.752 -4.179 6.347 1.00 89.25 105 GLY A C 1
ATOM 831 O O . GLY A 1 105 ? -18.738 -3.908 6.986 1.00 89.25 105 GLY A O 1
ATOM 832 N N . GLU A 1 106 ? -20.597 -3.229 5.943 1.00 91.81 106 GLU A N 1
ATOM 833 C CA . GLU A 1 106 ? -20.369 -1.784 6.132 1.00 91.81 106 GLU A CA 1
ATOM 834 C C . GLU A 1 106 ? -20.357 -1.356 7.607 1.00 91.81 106 GLU A C 1
ATOM 836 O O . GLU A 1 106 ? -19.584 -0.484 7.998 1.00 91.81 106 GLU A O 1
ATOM 841 N N . VAL A 1 107 ? -21.171 -2.006 8.446 1.00 91.94 107 VAL A N 1
ATOM 842 C CA . VAL A 1 107 ? -21.401 -1.614 9.851 1.00 91.94 107 VAL A CA 1
ATOM 843 C C . VAL A 1 107 ? -20.110 -1.569 10.677 1.00 91.94 107 VAL A C 1
ATOM 845 O O . VAL A 1 107 ? -20.021 -0.801 11.630 1.00 91.94 107 VAL A O 1
ATOM 848 N N . ILE A 1 108 ? -19.097 -2.369 10.325 1.00 88.88 108 ILE A N 1
ATOM 849 C CA . ILE A 1 108 ? -17.842 -2.439 11.088 1.00 88.88 108 ILE A CA 1
ATOM 850 C C . ILE A 1 108 ? -16.743 -1.504 10.556 1.00 88.88 108 ILE A C 1
ATOM 852 O O . ILE A 1 108 ? -15.695 -1.395 11.194 1.00 88.88 108 ILE A O 1
ATOM 856 N N . MET A 1 109 ? -16.936 -0.859 9.397 1.00 91.12 109 MET A N 1
ATOM 857 C CA . MET A 1 109 ? -15.866 -0.124 8.704 1.00 91.12 109 MET A CA 1
ATOM 858 C C . MET A 1 109 ? -15.394 1.099 9.494 1.00 91.12 109 MET A C 1
ATOM 860 O O . MET A 1 109 ? -14.190 1.327 9.613 1.00 91.12 109 MET A O 1
ATOM 864 N N . ASP A 1 110 ? -16.316 1.844 10.106 1.00 93.94 110 ASP A N 1
ATOM 865 C CA . ASP A 1 110 ? -15.970 3.015 10.919 1.00 93.94 110 ASP A CA 1
ATOM 866 C C . ASP A 1 110 ? -15.073 2.654 12.105 1.00 93.94 110 ASP A C 1
ATOM 868 O O . ASP A 1 110 ? -14.010 3.251 12.296 1.00 93.94 110 ASP A O 1
ATOM 872 N N . GLU A 1 111 ? -15.466 1.638 12.875 1.00 91.50 111 GLU A N 1
ATOM 873 C CA . GLU A 1 111 ? -14.686 1.175 14.020 1.00 91.50 111 GLU A CA 1
ATOM 874 C C . GLU A 1 111 ? -13.341 0.580 13.583 1.00 91.50 111 GLU A C 1
ATOM 876 O O . GLU A 1 111 ? -12.310 0.829 14.217 1.00 91.50 111 GLU A O 1
ATOM 881 N N . PHE A 1 112 ? -13.330 -0.169 12.479 1.00 88.81 112 PHE A N 1
ATOM 882 C CA . PHE A 1 112 ? -12.114 -0.742 11.919 1.00 88.81 112 PHE A CA 1
ATOM 883 C C . PHE A 1 112 ? -11.086 0.342 11.566 1.00 88.81 112 PHE A C 1
ATOM 885 O O . PHE A 1 112 ? -9.949 0.288 12.042 1.00 88.81 112 PHE A O 1
ATOM 892 N N . PHE A 1 113 ? -11.477 1.358 10.791 1.00 92.06 113 PHE A N 1
ATOM 893 C CA . PHE A 1 113 ? -10.555 2.416 10.377 1.00 92.06 113 PHE A CA 1
ATOM 894 C C . PHE A 1 113 ? -10.157 3.347 11.525 1.00 92.06 113 PHE A C 1
ATOM 896 O O . PHE A 1 113 ? -9.034 3.857 11.533 1.00 92.06 113 PHE A O 1
ATOM 903 N N . PHE A 1 114 ? -11.011 3.508 12.539 1.00 91.81 114 PHE A N 1
ATOM 904 C CA . PHE A 1 114 ? -10.639 4.197 13.773 1.00 91.81 114 PHE A CA 1
ATOM 905 C C . PHE A 1 114 ? -9.519 3.458 14.527 1.00 91.81 114 PHE A C 1
ATOM 907 O O . PHE A 1 114 ? -8.491 4.052 14.860 1.00 91.81 114 PHE A O 1
ATOM 914 N N . ARG A 1 115 ? -9.665 2.143 14.746 1.00 90.31 115 ARG A N 1
ATOM 915 C CA . ARG A 1 115 ? -8.633 1.312 15.400 1.00 90.31 115 ARG A CA 1
ATOM 916 C C . ARG A 1 115 ? -7.347 1.239 14.577 1.00 90.31 115 ARG A C 1
ATOM 918 O O . ARG A 1 115 ? -6.248 1.286 15.137 1.00 90.31 115 ARG A O 1
ATOM 925 N N . PHE A 1 116 ? -7.477 1.193 13.252 1.00 88.56 116 PHE A N 1
ATOM 926 C CA . PHE A 1 116 ? -6.346 1.270 12.337 1.00 88.56 116 PHE A CA 1
ATOM 927 C C . PHE A 1 116 ? -5.561 2.575 12.532 1.00 88.56 116 PHE A C 1
ATOM 929 O O . PHE A 1 116 ? -4.351 2.512 12.740 1.00 88.56 116 PHE A O 1
ATOM 936 N N . ALA A 1 117 ? -6.232 3.734 12.566 1.00 91.00 117 ALA A N 1
ATOM 937 C CA . ALA A 1 117 ? -5.586 5.025 12.821 1.00 91.00 117 ALA A CA 1
ATOM 938 C C . ALA A 1 117 ? -4.845 5.044 14.168 1.00 91.00 117 ALA A C 1
ATOM 940 O O . ALA A 1 117 ? -3.689 5.452 14.232 1.00 91.00 117 ALA A O 1
ATOM 941 N N . MET A 1 118 ? -5.461 4.538 15.240 1.00 90.12 118 MET A N 1
ATOM 942 C CA . MET A 1 118 ? -4.806 4.454 16.555 1.00 90.12 118 MET A CA 1
ATOM 943 C C . MET A 1 118 ? -3.563 3.560 16.532 1.00 90.12 118 MET A C 1
ATOM 945 O O . MET A 1 118 ? -2.528 3.924 17.086 1.00 90.12 118 MET A O 1
ATOM 949 N N . THR A 1 119 ? -3.635 2.421 15.842 1.00 86.62 119 THR A N 1
ATOM 950 C CA . THR A 1 119 ? -2.486 1.517 15.693 1.00 86.62 119 THR A CA 1
ATOM 951 C C . THR A 1 119 ? -1.358 2.176 14.900 1.00 86.62 119 THR A C 1
ATOM 953 O O . THR A 1 119 ? -0.193 2.047 15.267 1.00 86.62 119 THR A O 1
ATOM 956 N N . VAL A 1 120 ? -1.684 2.887 13.816 1.00 84.81 120 VAL A N 1
ATOM 957 C CA . VAL A 1 120 ? -0.693 3.614 13.012 1.00 84.81 120 VAL A CA 1
ATOM 958 C C . VAL A 1 120 ? -0.041 4.721 13.837 1.00 84.81 120 VAL A C 1
ATOM 960 O O . VAL A 1 120 ? 1.179 4.824 13.808 1.00 84.81 120 VAL A O 1
ATOM 963 N N . SER A 1 121 ? -0.814 5.485 14.614 1.00 87.56 121 SER A N 1
ATOM 964 C CA . SER A 1 121 ? -0.285 6.539 15.494 1.00 87.56 121 SER A CA 1
ATOM 965 C C . SER A 1 121 ? 0.726 5.974 16.485 1.00 87.56 121 SER A C 1
ATOM 967 O O . SER A 1 121 ? 1.849 6.457 16.553 1.00 87.56 121 SER A O 1
ATOM 969 N N . GLN A 1 122 ? 0.364 4.889 17.180 1.00 86.00 122 GLN A N 1
ATOM 970 C CA . GLN A 1 122 ? 1.268 4.213 18.112 1.00 86.00 122 GLN A CA 1
ATOM 971 C C . GLN A 1 122 ? 2.542 3.746 17.414 1.00 86.00 122 GLN A C 1
ATOM 973 O O . GLN A 1 122 ? 3.630 3.954 17.930 1.00 86.00 122 GLN A O 1
ATOM 978 N N . LEU A 1 123 ? 2.423 3.154 16.224 1.00 82.81 123 LEU A N 1
ATOM 979 C CA . LEU A 1 123 ? 3.591 2.711 15.476 1.00 82.81 123 LEU A CA 1
ATOM 980 C C . LEU A 1 123 ? 4.498 3.864 15.040 1.00 82.81 123 LEU A C 1
ATOM 982 O O . LEU A 1 123 ? 5.711 3.680 15.079 1.00 82.81 123 LEU A O 1
ATOM 986 N N . ILE A 1 124 ? 3.937 5.008 14.628 1.00 81.75 124 ILE A N 1
ATOM 987 C CA . ILE A 1 124 ? 4.702 6.234 14.343 1.00 81.75 124 ILE A CA 1
ATOM 988 C C . ILE A 1 124 ? 5.499 6.641 15.585 1.00 81.75 124 ILE A C 1
ATOM 990 O O . ILE A 1 124 ? 6.696 6.874 15.484 1.00 81.75 124 ILE A O 1
ATOM 994 N N . ASP A 1 125 ? 4.864 6.650 16.755 1.00 83.50 125 ASP A N 1
ATOM 995 C CA . ASP A 1 125 ? 5.513 7.084 17.994 1.00 83.50 125 ASP A CA 1
ATOM 996 C C . ASP A 1 125 ? 6.570 6.095 18.516 1.00 83.50 125 ASP A C 1
ATOM 998 O O . ASP A 1 125 ? 7.523 6.509 19.175 1.00 83.50 125 ASP A O 1
ATOM 1002 N N . THR A 1 126 ? 6.412 4.788 18.263 1.00 80.62 126 THR A N 1
ATOM 1003 C CA . THR A 1 126 ? 7.244 3.749 18.900 1.00 80.62 126 THR A CA 1
ATOM 1004 C C . THR A 1 126 ? 8.244 3.051 17.982 1.00 80.62 126 THR A C 1
ATOM 1006 O O . THR A 1 126 ? 9.250 2.537 18.466 1.00 80.62 126 THR A O 1
ATOM 1009 N N . GLU A 1 127 ? 7.955 2.930 16.684 1.00 72.12 127 GLU A N 1
ATOM 1010 C CA . GLU A 1 127 ? 8.659 2.009 15.770 1.00 72.12 127 GLU A CA 1
ATOM 1011 C C . GLU A 1 127 ? 8.999 2.610 14.389 1.00 72.12 127 GLU A C 1
ATOM 1013 O O . GLU A 1 127 ? 9.675 1.953 13.589 1.00 72.12 127 GLU A O 1
ATOM 1018 N N . LEU A 1 128 ? 8.498 3.799 14.044 1.00 68.19 128 LEU A N 1
ATOM 1019 C CA . LEU A 1 128 ? 8.589 4.379 12.699 1.00 68.19 128 LEU A CA 1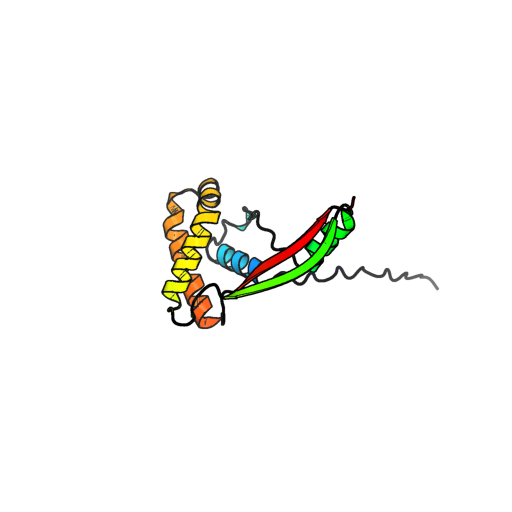
ATOM 1020 C C . LEU A 1 128 ? 9.243 5.753 12.724 1.00 68.19 128 LEU A C 1
ATOM 1022 O O . LEU A 1 128 ? 8.622 6.729 13.119 1.00 68.19 128 LEU A O 1
ATOM 1026 N N . GLU A 1 129 ? 10.461 5.836 12.193 1.00 58.81 129 GLU A N 1
ATOM 1027 C CA . GLU A 1 129 ? 11.096 7.125 11.900 1.00 58.81 129 GLU A CA 1
ATOM 1028 C C . GLU A 1 129 ? 10.357 7.861 10.759 1.00 58.81 129 GLU A C 1
ATOM 1030 O O . GLU A 1 129 ? 10.134 9.064 10.852 1.00 58.81 129 GLU A O 1
ATOM 1035 N N . SER A 1 130 ? 9.881 7.135 9.734 1.00 61.69 130 SER A N 1
ATOM 1036 C CA . SER A 1 130 ? 9.168 7.672 8.558 1.00 61.69 130 SER A CA 1
ATOM 1037 C C . SER A 1 130 ? 8.155 6.666 7.995 1.00 61.69 130 SER A C 1
ATOM 1039 O O . SER A 1 130 ? 8.394 5.456 8.001 1.00 61.69 130 SER A O 1
ATOM 1041 N N . LEU A 1 131 ? 7.014 7.133 7.475 1.00 63.47 131 LEU A N 1
ATOM 1042 C CA . LEU A 1 131 ? 6.042 6.267 6.791 1.00 63.47 131 LEU A CA 1
ATOM 1043 C C . LEU A 1 131 ? 6.359 6.225 5.297 1.00 63.47 131 LEU A C 1
ATOM 1045 O O . LEU A 1 131 ? 5.624 6.758 4.471 1.00 63.47 131 LEU A O 1
ATOM 1049 N N . GLU A 1 132 ? 7.467 5.575 4.955 1.00 64.88 132 GLU A N 1
ATOM 1050 C CA . GLU A 1 132 ? 7.894 5.449 3.565 1.00 64.88 132 GLU A CA 1
ATOM 1051 C C . GLU A 1 132 ? 7.005 4.464 2.801 1.00 64.88 132 GLU A C 1
ATOM 1053 O O . GLU A 1 132 ? 7.003 3.250 3.045 1.00 64.88 132 GLU A O 1
ATOM 1058 N N . CYS A 1 133 ? 6.270 4.996 1.828 1.00 63.81 133 CYS A N 1
ATOM 1059 C CA . CYS A 1 133 ? 5.730 4.202 0.736 1.00 63.81 133 CYS A CA 1
ATOM 1060 C C . CYS A 1 133 ? 6.767 4.193 -0.388 1.00 63.81 133 CYS A C 1
ATOM 1062 O O . CYS A 1 133 ? 7.132 5.239 -0.916 1.00 63.81 133 CYS A O 1
ATOM 1064 N N . THR A 1 134 ? 7.272 3.012 -0.742 1.00 71.69 134 THR A N 1
ATOM 1065 C CA . THR A 1 134 ? 8.213 2.877 -1.857 1.00 71.69 134 THR A CA 1
ATOM 1066 C C . THR A 1 134 ? 7.441 2.930 -3.167 1.00 71.69 134 THR A C 1
ATOM 1068 O O . THR A 1 134 ? 6.704 1.997 -3.480 1.00 71.69 134 THR A O 1
ATOM 1071 N N . ASN A 1 135 ? 7.636 3.997 -3.935 1.00 80.69 135 ASN A N 1
ATOM 1072 C CA . ASN A 1 135 ? 7.165 4.074 -5.311 1.00 80.69 135 ASN A CA 1
ATOM 1073 C C . ASN A 1 135 ? 8.287 3.628 -6.253 1.00 80.69 135 ASN A C 1
ATOM 1075 O O . ASN A 1 135 ? 9.419 4.102 -6.137 1.00 80.69 135 ASN A O 1
ATOM 1079 N N . LEU A 1 136 ? 7.969 2.723 -7.180 1.00 85.81 136 LEU A N 1
ATOM 1080 C CA . LEU A 1 136 ? 8.872 2.325 -8.257 1.00 85.81 136 LEU A CA 1
ATOM 1081 C C . LEU A 1 136 ? 8.541 3.142 -9.506 1.00 85.81 136 LEU A C 1
ATOM 1083 O O . LEU A 1 136 ? 7.388 3.166 -9.938 1.00 85.81 136 LEU A O 1
ATOM 1087 N N . ILE A 1 137 ? 9.541 3.797 -10.088 1.00 87.44 137 ILE A N 1
ATOM 1088 C CA . ILE A 1 137 ? 9.406 4.557 -11.332 1.00 87.44 137 ILE A CA 1
ATOM 1089 C C . ILE A 1 137 ? 10.385 3.970 -12.342 1.00 87.44 137 ILE A C 1
ATOM 1091 O O . ILE A 1 137 ? 11.566 3.807 -12.044 1.00 87.44 137 ILE A O 1
ATOM 1095 N N . MET A 1 138 ? 9.887 3.640 -13.532 1.00 89.88 138 MET A N 1
ATOM 1096 C CA . MET A 1 138 ? 10.661 3.021 -14.606 1.00 89.88 138 MET A CA 1
ATOM 1097 C C . MET A 1 138 ? 10.317 3.669 -15.941 1.00 89.88 138 MET A C 1
ATOM 1099 O O . MET A 1 138 ? 9.150 3.902 -16.252 1.00 89.88 138 MET A O 1
ATOM 1103 N N . SER A 1 139 ? 11.344 3.933 -16.739 1.00 92.06 139 SER A N 1
ATOM 1104 C CA . SER A 1 139 ? 11.216 4.345 -18.131 1.00 92.06 139 SER A CA 1
ATOM 1105 C C . SER A 1 139 ? 11.528 3.166 -19.033 1.00 92.06 139 SER A C 1
ATOM 1107 O O . SER A 1 139 ? 12.577 2.540 -18.896 1.00 92.06 139 SER A O 1
ATOM 1109 N N . MET A 1 140 ? 10.656 2.917 -20.002 1.00 93.38 140 MET A N 1
ATOM 1110 C CA . MET A 1 140 ? 10.779 1.811 -20.944 1.00 93.38 140 MET A CA 1
ATOM 1111 C C . MET A 1 140 ? 10.368 2.252 -22.345 1.00 93.38 140 MET A C 1
ATOM 1113 O O . MET A 1 140 ? 9.474 3.085 -22.509 1.00 93.38 140 MET A O 1
ATOM 1117 N N . SER A 1 141 ? 11.034 1.697 -23.350 1.00 94.06 141 SER A N 1
ATOM 1118 C CA . SER A 1 141 ? 10.732 1.920 -24.761 1.00 94.06 141 SER A CA 1
ATOM 1119 C C . SER A 1 141 ? 10.441 0.593 -25.431 1.00 94.06 141 SER A C 1
ATOM 1121 O O . SER A 1 141 ? 11.153 -0.378 -25.203 1.00 94.06 141 SER A O 1
ATOM 1123 N N . LYS A 1 142 ? 9.407 0.565 -26.267 1.00 94.38 142 LYS A N 1
ATOM 1124 C CA . LYS A 1 142 ? 9.091 -0.616 -27.060 1.00 94.38 142 LYS A CA 1
ATOM 1125 C C . LYS A 1 142 ? 10.172 -0.839 -28.117 1.00 94.38 142 LYS A C 1
ATOM 1127 O O . LYS A 1 142 ? 10.502 0.095 -28.853 1.00 94.38 142 LYS A O 1
ATOM 1132 N N . ASP A 1 143 ? 10.654 -2.067 -28.215 1.00 87.50 143 ASP A N 1
ATOM 1133 C CA . ASP A 1 143 ? 11.580 -2.471 -29.264 1.00 87.50 143 ASP A CA 1
ATOM 1134 C C . ASP A 1 143 ? 10.820 -2.567 -30.601 1.00 87.50 143 ASP A C 1
ATOM 1136 O O . ASP A 1 143 ? 9.662 -2.997 -30.653 1.00 87.50 143 ASP A O 1
ATOM 1140 N N . SER A 1 144 ? 11.425 -2.034 -31.668 1.00 70.62 144 SER A N 1
ATOM 1141 C CA . SER A 1 144 ? 10.797 -1.895 -32.998 1.00 70.62 144 SER A CA 1
ATOM 1142 C C . SER A 1 144 ? 10.801 -3.187 -33.801 1.00 70.62 144 SER A C 1
ATOM 1144 O O . SER A 1 144 ? 11.832 -3.891 -33.764 1.00 70.62 144 SER A O 1
#

pLDDT: mean 73.72, std 19.39, range [30.52, 95.38]

Organism: Vigna unguiculata (NCBI:txid3917)